Protein AF-A0AAW1CM09-F1 (afdb_monomer)

pLDDT: mean 76.14, std 17.56, range [43.81, 93.94]

Mean predicted aligned error: 11.21 Å

Organism: NCBI:txid488301

Foldseek 3Di:
DWFFQAFDDDPDPQADTDHGGADWAFDDQPPVCNQKTKIFRPPPPDVVTDIGIDTPVRIPDDPPPCPPPCPCVVVVVVVVPPD

Solvent-accessible surface area (backbone atoms only — not comparable to full-atom values): 4987 Å² total; per-residue (Å²): 120,41,40,23,71,34,67,44,72,51,86,55,92,63,38,36,66,45,47,54,77,37,62,33,34,72,76,46,73,39,90,92,43,78,58,39,26,36,30,31,32,75,80,71,82,47,90,76,47,60,62,20,37,38,52,40,86,26,36,60,69,70,84,71,81,83,66,81,67,72,80,61,52,69,62,60,56,64,68,66,75,80,118

Secondary structure (DSSP, 8-state):
-EEB-S-B---STTB--B-TT-EEEEEE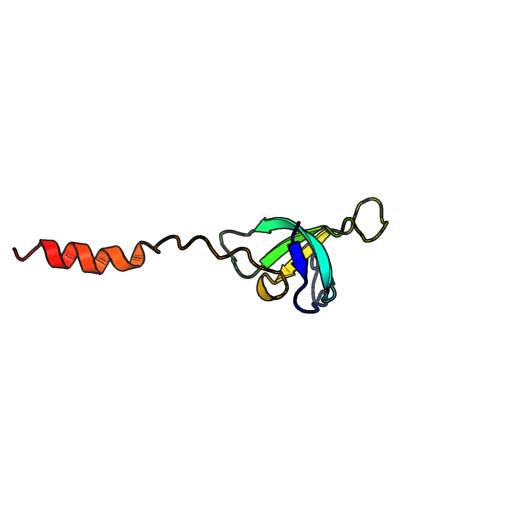E-TT-TTEEEEE-GGG--SSPPEEEEEGGGB-PPPP----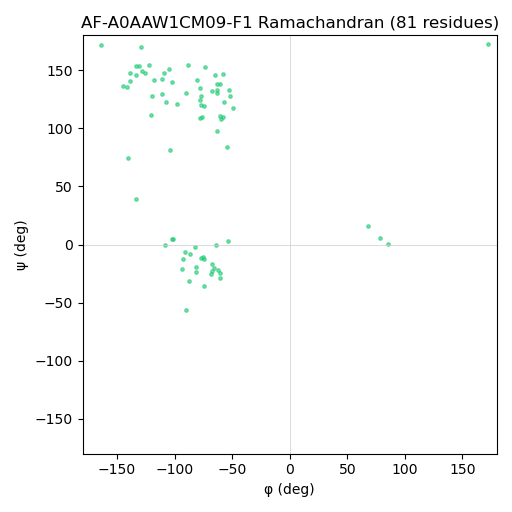-GGGHHHHHHTTS--

InterPro domains:
  IPR001452 SH3 domain [PS50002] (1-64)
  IPR036028 SH3-like domain superfamily [SSF50044] (3-61)

Structure (mmCIF, N/CA/C/O backbone):
data_AF-A0AAW1CM09-F1
#
_entry.id   AF-A0AAW1CM09-F1
#
loop_
_atom_site.group_PDB
_atom_site.id
_atom_site.type_symbol
_atom_site.label_atom_id
_atom_site.label_alt_id
_atom_site.label_comp_id
_atom_site.label_asym_id
_atom_site.label_entity_id
_atom_site.label_seq_id
_atom_site.pdbx_PDB_ins_code
_atom_site.Cartn_x
_atom_site.Cartn_y
_atom_site.Cartn_z
_atom_site.occupancy
_atom_site.B_iso_or_equiv
_atom_site.auth_seq_id
_atom_site.auth_comp_id
_atom_site.auth_asym_id
_atom_site.auth_atom_id
_atom_site.pdbx_PDB_model_num
ATOM 1 N N . MET A 1 1 ? 11.732 -1.384 6.803 1.00 80.50 1 MET A N 1
ATOM 2 C CA . MET A 1 1 ? 11.275 -2.115 5.597 1.00 80.50 1 MET A CA 1
ATOM 3 C C . MET A 1 1 ? 10.160 -3.090 5.959 1.00 80.50 1 MET A C 1
ATOM 5 O O . MET A 1 1 ? 10.327 -3.835 6.916 1.00 80.50 1 MET A O 1
ATOM 9 N N . THR A 1 2 ? 9.041 -3.077 5.229 1.00 88.12 2 THR A N 1
ATOM 10 C CA . THR A 1 2 ? 7.899 -4.000 5.386 1.00 88.12 2 THR A CA 1
ATOM 11 C C . THR A 1 2 ? 7.513 -4.628 4.039 1.00 88.12 2 THR A C 1
ATOM 13 O O . THR A 1 2 ? 8.014 -4.229 2.987 1.00 88.12 2 THR A O 1
ATOM 16 N N . TRP A 1 3 ? 6.634 -5.627 4.077 1.00 91.25 3 TRP A N 1
ATOM 17 C CA . TRP A 1 3 ? 6.120 -6.321 2.900 1.00 91.25 3 TRP A CA 1
ATOM 18 C C . TRP A 1 3 ? 4.650 -6.009 2.689 1.00 91.25 3 TRP A C 1
ATOM 20 O O . TRP A 1 3 ? 3.869 -5.962 3.639 1.00 91.25 3 TRP A O 1
ATOM 30 N N . VAL A 1 4 ? 4.276 -5.874 1.428 1.00 92.06 4 VAL A N 1
ATOM 31 C CA . VAL A 1 4 ? 2.896 -5.704 1.002 1.00 92.06 4 VAL A CA 1
ATOM 32 C C . VAL A 1 4 ? 2.202 -7.067 1.066 1.00 92.06 4 VAL A C 1
ATOM 34 O O . VAL A 1 4 ? 2.637 -8.034 0.438 1.00 92.06 4 VAL A O 1
ATOM 37 N N . ILE A 1 5 ? 1.145 -7.179 1.865 1.00 92.50 5 ILE A N 1
ATOM 38 C CA . ILE A 1 5 ? 0.349 -8.405 2.036 1.00 92.50 5 ILE A CA 1
ATOM 39 C C . ILE A 1 5 ? -0.858 -8.472 1.113 1.00 92.50 5 ILE A C 1
ATOM 41 O O . ILE A 1 5 ? -1.343 -9.575 0.855 1.00 92.50 5 ILE A O 1
ATOM 45 N N . ASN A 1 6 ? -1.305 -7.325 0.609 1.00 93.06 6 ASN A N 1
ATOM 46 C CA . ASN A 1 6 ? -2.438 -7.220 -0.293 1.00 93.06 6 ASN A CA 1
ATOM 47 C C . ASN A 1 6 ? -2.136 -6.207 -1.394 1.00 93.06 6 ASN A C 1
ATOM 49 O O . ASN A 1 6 ? -1.423 -5.240 -1.158 1.00 93.06 6 ASN A O 1
ATOM 53 N N . ASP A 1 7 ? -2.662 -6.414 -2.590 1.00 93.50 7 ASP A N 1
ATOM 54 C CA . ASP A 1 7 ? -2.578 -5.399 -3.630 1.00 93.50 7 ASP A CA 1
ATOM 55 C C . ASP A 1 7 ? -3.368 -4.139 -3.240 1.00 93.50 7 ASP A C 1
ATOM 57 O O . ASP A 1 7 ? -4.385 -4.190 -2.540 1.00 93.50 7 ASP A O 1
ATOM 61 N N . HIS A 1 8 ? -2.852 -2.991 -3.670 1.00 92.88 8 HIS A N 1
ATOM 62 C CA . HIS A 1 8 ? -3.513 -1.700 -3.582 1.00 92.88 8 HIS A CA 1
ATOM 63 C C . HIS A 1 8 ? -3.224 -0.910 -4.852 1.00 92.88 8 HIS A C 1
ATOM 65 O O . HIS A 1 8 ? -2.085 -0.837 -5.307 1.00 92.88 8 HIS A O 1
ATOM 71 N N . THR A 1 9 ? -4.260 -0.287 -5.401 1.00 93.94 9 THR A N 1
ATOM 72 C CA . THR A 1 9 ? -4.138 0.620 -6.542 1.00 93.94 9 THR A CA 1
ATOM 73 C C . THR A 1 9 ? -4.421 2.035 -6.066 1.00 93.94 9 THR A C 1
ATOM 75 O O . THR A 1 9 ? -5.443 2.267 -5.418 1.00 93.94 9 THR A O 1
ATOM 78 N N . ALA A 1 10 ? -3.530 2.971 -6.396 1.00 91.69 10 ALA A N 1
ATOM 79 C CA . ALA A 1 10 ? -3.720 4.386 -6.116 1.00 91.69 10 ALA A CA 1
ATOM 80 C C . ALA A 1 10 ? -5.025 4.889 -6.760 1.00 91.69 10 ALA A C 1
ATOM 82 O O . ALA A 1 10 ? -5.220 4.775 -7.969 1.00 91.69 10 ALA A O 1
ATOM 83 N N . ALA A 1 11 ? -5.915 5.443 -5.944 1.00 87.12 11 ALA A N 1
ATOM 84 C CA . ALA A 1 11 ? -7.229 5.963 -6.322 1.00 87.12 11 ALA A CA 1
ATOM 85 C C . ALA A 1 11 ? -7.311 7.506 -6.273 1.00 87.12 11 ALA A C 1
ATOM 87 O O . ALA A 1 11 ? -8.359 8.080 -6.559 1.00 87.12 11 ALA A O 1
ATOM 88 N N . GLY A 1 12 ? -6.226 8.189 -5.906 1.00 84.69 12 GLY A N 1
ATOM 89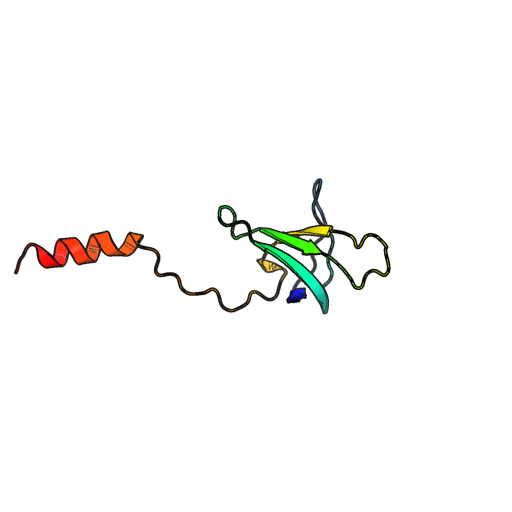 C CA . GLY A 1 12 ? -6.189 9.620 -5.632 1.00 84.69 12 GLY A CA 1
ATOM 90 C C . GLY A 1 12 ? -4.768 10.179 -5.613 1.00 84.69 12 GLY A C 1
ATOM 91 O O . GLY A 1 12 ? -3.778 9.448 -5.683 1.00 84.69 12 GLY A O 1
ATOM 92 N N . ALA A 1 13 ? -4.669 11.506 -5.541 1.00 83.56 13 ALA A N 1
ATOM 93 C CA . ALA A 1 13 ? -3.386 12.200 -5.551 1.00 83.56 13 ALA A CA 1
ATOM 94 C C . ALA A 1 13 ? -2.540 11.827 -4.321 1.00 83.56 13 ALA A C 1
ATOM 96 O O . ALA A 1 13 ? -3.033 11.834 -3.194 1.00 83.56 13 ALA A O 1
ATOM 97 N N . GLY A 1 14 ? -1.264 11.509 -4.550 1.00 86.56 14 GLY A N 1
ATOM 98 C CA . GLY A 1 14 ? -0.322 11.136 -3.491 1.00 86.56 14 GLY A CA 1
ATOM 99 C C . GLY A 1 14 ? -0.458 9.699 -2.980 1.00 86.56 14 GLY A C 1
ATOM 100 O O . GLY A 1 14 ? 0.225 9.351 -2.023 1.00 86.56 14 GLY A O 1
ATOM 101 N N . GLN A 1 15 ? -1.307 8.859 -3.584 1.00 91.38 15 GLN A N 1
ATOM 102 C CA . GLN A 1 15 ? -1.373 7.425 -3.282 1.00 91.38 15 GLN A CA 1
ATOM 103 C C . GLN A 1 15 ? -0.404 6.621 -4.150 1.00 91.38 15 GLN A C 1
ATOM 105 O O . GLN A 1 15 ? -0.072 7.023 -5.266 1.00 91.38 15 GLN A O 1
ATOM 110 N N . LEU A 1 16 ? 0.019 5.462 -3.644 1.00 91.31 16 LEU A N 1
ATOM 111 C CA . LEU A 1 16 ? 0.986 4.599 -4.315 1.00 91.31 16 LEU A CA 1
ATOM 112 C C . LEU A 1 16 ? 0.399 3.225 -4.623 1.00 91.31 16 LEU A C 1
ATOM 114 O O . LEU A 1 16 ? -0.096 2.545 -3.731 1.00 91.31 16 LEU A O 1
ATOM 118 N N . SER A 1 17 ? 0.487 2.778 -5.873 1.00 93.06 17 SER A N 1
ATOM 119 C CA . SER A 1 17 ? 0.079 1.417 -6.224 1.00 93.06 17 SER A CA 1
ATOM 120 C C . SER A 1 17 ? 1.151 0.417 -5.799 1.00 93.06 17 SER A C 1
ATOM 122 O O . SER A 1 17 ? 2.316 0.560 -6.166 1.00 93.06 17 SER A O 1
ATOM 124 N N . VAL A 1 18 ? 0.755 -0.612 -5.054 1.00 92.44 18 VAL A N 1
ATOM 125 C CA . VAL A 1 18 ? 1.643 -1.663 -4.547 1.00 92.44 18 VAL A CA 1
ATOM 126 C C . VAL A 1 18 ? 1.033 -3.038 -4.784 1.00 92.44 18 VAL A C 1
ATOM 128 O O . VAL A 1 18 ? -0.181 -3.214 -4.718 1.00 92.44 18 VAL A O 1
ATOM 131 N N . SER A 1 19 ? 1.875 -4.035 -5.046 1.00 93.69 19 SER A N 1
ATOM 132 C CA . SER A 1 19 ? 1.433 -5.418 -5.263 1.00 93.69 19 SER A CA 1
ATOM 133 C C . SER A 1 19 ? 1.825 -6.328 -4.105 1.00 93.69 19 SER A C 1
ATOM 135 O O . SER A 1 19 ? 2.877 -6.154 -3.490 1.00 93.69 19 SER A O 1
ATOM 137 N N . LYS A 1 20 ? 1.004 -7.344 -3.817 1.00 93.31 20 LYS A N 1
ATOM 138 C CA . LYS A 1 20 ? 1.325 -8.360 -2.806 1.00 93.31 20 LYS A CA 1
ATOM 139 C C . LYS A 1 20 ? 2.699 -8.984 -3.065 1.00 93.31 20 LYS A C 1
ATOM 141 O O . LYS A 1 20 ? 3.005 -9.400 -4.177 1.00 93.31 20 LYS A O 1
ATOM 146 N N . GLY A 1 21 ? 3.504 -9.093 -2.012 1.00 91.62 21 GLY A N 1
ATOM 147 C CA . GLY A 1 21 ? 4.874 -9.599 -2.077 1.00 91.62 21 GLY A CA 1
ATOM 148 C C . GLY A 1 21 ? 5.910 -8.540 -2.447 1.00 91.62 21 GLY A C 1
ATOM 149 O O . GLY A 1 21 ? 7.091 -8.857 -2.497 1.00 91.62 21 GLY A O 1
ATOM 150 N N . GLN A 1 22 ? 5.510 -7.287 -2.662 1.00 91.00 22 GLN A N 1
ATOM 151 C CA . GLN A 1 22 ? 6.442 -6.192 -2.891 1.00 91.00 22 GLN A CA 1
ATOM 152 C C . GLN A 1 22 ? 7.024 -5.678 -1.569 1.00 91.00 22 GLN A C 1
ATOM 154 O O . GLN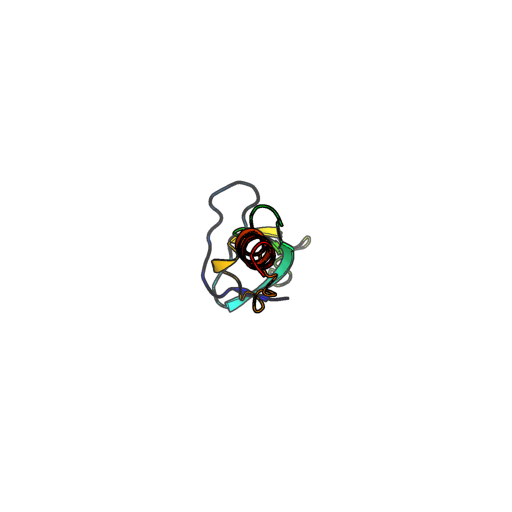 A 1 22 ? 6.334 -5.595 -0.550 1.00 91.00 22 GLN A O 1
ATOM 159 N N . GLN A 1 23 ? 8.308 -5.328 -1.586 1.00 91.00 23 GLN A N 1
ATOM 160 C CA . GLN A 1 23 ? 8.981 -4.711 -0.450 1.00 91.00 23 GLN A CA 1
ATOM 161 C C . GLN A 1 23 ? 8.858 -3.191 -0.531 1.00 91.00 23 GLN A C 1
ATOM 163 O O . GLN A 1 23 ? 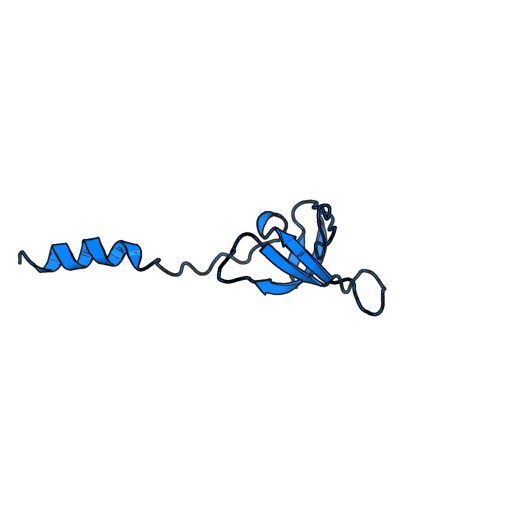9.178 -2.594 -1.560 1.00 91.00 23 GLN A O 1
ATOM 168 N N . VAL A 1 24 ? 8.434 -2.576 0.571 1.00 91.88 24 VAL A N 1
ATOM 169 C CA . VAL A 1 24 ? 8.294 -1.124 0.694 1.00 91.88 24 VAL A CA 1
ATOM 170 C C . VAL A 1 24 ? 8.895 -0.628 2.003 1.00 91.88 24 VAL A C 1
ATOM 172 O O . VAL A 1 24 ? 8.990 -1.350 3.001 1.00 91.88 24 VAL A O 1
ATOM 175 N N . GLU A 1 25 ? 9.324 0.622 2.012 1.00 90.38 25 GLU A N 1
ATOM 176 C CA . GLU A 1 25 ? 9.807 1.300 3.203 1.00 90.38 25 GLU A CA 1
ATOM 177 C C . GLU A 1 25 ? 8.700 2.161 3.790 1.00 90.38 25 GLU A C 1
ATOM 179 O O . GLU A 1 25 ? 8.210 3.054 3.116 1.00 90.38 25 GLU A O 1
ATOM 184 N N . VAL A 1 26 ? 8.314 1.908 5.039 1.00 88.38 26 VAL A N 1
ATOM 185 C CA . VAL A 1 26 ? 7.424 2.805 5.784 1.00 88.38 26 VAL A CA 1
ATOM 186 C C . VAL A 1 26 ? 8.224 4.028 6.212 1.00 88.38 26 VAL A C 1
ATOM 188 O O . VAL A 1 26 ? 9.191 3.877 6.958 1.00 88.38 26 VAL A O 1
ATOM 191 N N . ILE A 1 27 ? 7.813 5.207 5.746 1.00 88.00 27 ILE A N 1
ATOM 192 C CA . ILE A 1 27 ? 8.414 6.492 6.115 1.00 88.00 27 ILE A CA 1
ATOM 193 C C . ILE A 1 27 ? 7.708 7.054 7.348 1.00 88.00 27 ILE A C 1
ATOM 195 O O . ILE A 1 27 ? 8.343 7.297 8.370 1.00 88.00 27 ILE A O 1
ATOM 199 N N . GLU A 1 28 ? 6.388 7.223 7.269 1.00 82.88 28 GLU A N 1
ATOM 200 C CA . GLU A 1 28 ? 5.584 7.807 8.345 1.00 82.88 28 GLU A CA 1
ATOM 201 C C . GLU A 1 28 ? 4.264 7.061 8.528 1.00 82.88 28 GLU A C 1
ATOM 203 O O . GLU A 1 28 ? 3.600 6.658 7.572 1.00 82.88 28 GLU A O 1
ATOM 208 N N . THR A 1 29 ? 3.871 6.892 9.789 1.00 76.06 29 THR A N 1
ATOM 209 C CA . THR A 1 29 ? 2.547 6.387 10.167 1.00 76.06 29 THR A CA 1
ATOM 210 C C . THR A 1 29 ? 1.752 7.557 10.730 1.00 76.06 29 THR A C 1
ATOM 212 O O . THR A 1 29 ? 2.205 8.228 11.658 1.00 76.06 29 THR A O 1
ATOM 215 N N . VAL A 1 30 ? 0.592 7.855 10.143 1.00 66.75 30 VAL A N 1
ATOM 216 C CA . VAL A 1 30 ? -0.182 9.043 10.518 1.00 66.75 30 VAL A CA 1
ATOM 217 C C . VAL A 1 30 ? -0.890 8.776 11.847 1.00 66.75 30 VAL A C 1
ATOM 219 O O . VAL A 1 30 ? -1.844 8.005 11.912 1.00 66.75 30 VAL A O 1
ATOM 222 N N . ALA A 1 31 ? -0.452 9.434 12.925 1.00 58.66 31 ALA A N 1
ATOM 223 C CA . ALA A 1 31 ? -0.988 9.214 14.275 1.00 58.66 31 ALA A CA 1
ATOM 224 C C . ALA A 1 31 ? -2.501 9.512 14.412 1.00 58.66 31 ALA A C 1
ATOM 226 O O . ALA A 1 31 ? -3.159 8.958 15.291 1.00 58.66 31 ALA A O 1
ATOM 227 N N . GLY A 1 32 ? -3.056 10.371 13.546 1.00 58.06 32 GLY A N 1
ATOM 228 C CA . GLY A 1 32 ? -4.487 10.711 13.498 1.00 58.06 32 GLY A CA 1
ATOM 229 C C . GLY A 1 32 ? -5.328 9.863 12.535 1.00 58.06 32 GLY A C 1
ATOM 230 O O . GLY A 1 32 ? -6.552 9.896 12.616 1.00 58.06 32 GLY A O 1
ATOM 231 N N . SER A 1 33 ? -4.688 9.093 11.653 1.00 62.69 33 SER A N 1
ATOM 232 C CA . SER A 1 33 ? -5.341 8.238 10.655 1.00 62.69 33 SER A CA 1
ATOM 233 C C . SER A 1 33 ? -4.562 6.928 10.554 1.00 62.69 33 SER A C 1
ATOM 235 O O . SER A 1 33 ? -3.816 6.722 9.594 1.00 62.69 33 SER A O 1
ATOM 237 N N . PRO A 1 34 ? -4.702 6.042 11.558 1.00 66.75 34 PRO A N 1
ATOM 238 C CA . PRO A 1 34 ? -3.970 4.777 11.635 1.00 66.75 34 PRO A CA 1
ATOM 239 C C . PRO A 1 34 ? -4.314 3.810 10.493 1.00 66.75 34 PRO A C 1
ATOM 241 O O . PRO A 1 34 ? -3.785 2.705 10.442 1.00 66.75 34 PRO A O 1
ATOM 244 N N . GLU A 1 35 ? -5.217 4.190 9.592 1.00 81.69 35 GLU A N 1
ATOM 245 C CA . GLU A 1 35 ? -5.504 3.475 8.356 1.00 81.69 35 GLU A CA 1
ATOM 246 C C . GLU A 1 35 ? -4.524 3.761 7.204 1.00 81.69 35 GLU A C 1
ATOM 248 O O . GLU A 1 35 ? -4.448 2.924 6.307 1.00 81.69 35 GLU A O 1
ATOM 253 N N . TRP A 1 36 ? -3.744 4.855 7.215 1.00 86.44 36 TRP A N 1
ATOM 254 C CA . TRP A 1 36 ? -2.831 5.222 6.114 1.00 86.44 36 TRP A CA 1
ATOM 255 C C . TRP A 1 36 ? -1.388 5.445 6.570 1.00 86.44 36 TRP A C 1
ATOM 257 O O . TRP A 1 36 ? -1.104 5.913 7.674 1.00 86.44 36 TRP A O 1
ATOM 267 N N . CYS A 1 37 ? -0.455 5.120 5.681 1.00 88.69 37 CYS A N 1
ATOM 268 C CA . CYS A 1 37 ? 0.974 5.224 5.923 1.00 88.69 37 CYS A CA 1
ATOM 269 C C . CYS A 1 37 ? 1.692 5.636 4.634 1.00 88.69 37 CYS A C 1
ATOM 271 O O . CYS A 1 37 ? 1.383 5.108 3.563 1.00 88.69 37 CYS A O 1
ATOM 273 N N . LEU A 1 38 ? 2.637 6.575 4.730 1.00 90.75 38 LEU A N 1
ATOM 274 C CA . LEU A 1 38 ? 3.490 6.938 3.602 1.00 90.75 38 LEU A CA 1
ATOM 275 C C . LEU A 1 38 ? 4.565 5.873 3.447 1.00 90.75 38 LEU A C 1
ATOM 277 O O . LEU A 1 38 ? 5.332 5.605 4.380 1.00 90.75 38 LEU A O 1
ATOM 281 N N . VAL A 1 39 ? 4.634 5.296 2.255 1.00 91.69 39 VAL A N 1
ATOM 282 C CA . VAL A 1 39 ? 5.659 4.324 1.909 1.00 91.69 39 VAL A CA 1
ATOM 283 C C . VAL A 1 39 ? 6.467 4.770 0.705 1.00 91.69 39 VAL A C 1
ATOM 285 O O . VAL A 1 39 ? 5.991 5.506 -0.155 1.00 91.69 39 VAL A O 1
ATOM 288 N N . ARG A 1 40 ? 7.693 4.266 0.628 1.00 91.94 40 ARG A N 1
ATOM 289 C CA . ARG A 1 40 ? 8.597 4.414 -0.509 1.00 91.94 40 ARG A CA 1
ATOM 290 C C . ARG A 1 40 ? 8.912 3.052 -1.105 1.00 91.94 40 ARG A C 1
ATOM 292 O O . ARG A 1 40 ? 9.089 2.078 -0.373 1.00 91.94 40 ARG A O 1
ATOM 299 N N . MET A 1 41 ? 9.000 2.977 -2.431 1.00 89.88 41 MET A N 1
ATOM 300 C CA . MET A 1 41 ? 9.341 1.754 -3.169 1.00 89.88 41 MET A CA 1
ATOM 301 C C . MET A 1 41 ? 10.790 1.810 -3.679 1.00 89.88 41 MET A C 1
ATOM 303 O O . MET A 1 41 ? 11.015 2.100 -4.855 1.00 89.88 41 MET A O 1
ATOM 307 N N . PRO A 1 42 ? 11.794 1.500 -2.834 1.00 82.88 42 PRO A N 1
ATOM 308 C CA . PRO A 1 42 ? 13.202 1.536 -3.242 1.00 82.88 42 PRO A CA 1
ATOM 309 C C . PRO A 1 42 ? 13.543 0.480 -4.307 1.00 82.88 42 PRO A C 1
ATOM 311 O O . PRO A 1 42 ? 14.524 0.617 -5.026 1.00 82.88 42 PRO A O 1
ATOM 314 N N . SER A 1 43 ? 12.730 -0.572 -4.436 1.00 78.31 43 SER A N 1
ATOM 315 C CA . SER A 1 43 ? 12.922 -1.670 -5.391 1.00 78.31 43 SER A CA 1
ATOM 316 C C . SER A 1 43 ? 12.426 -1.370 -6.810 1.00 78.31 43 SER A C 1
ATOM 318 O O . SER A 1 43 ? 12.595 -2.206 -7.692 1.00 78.31 43 SER A O 1
ATOM 320 N N . SER A 1 44 ? 11.830 -0.197 -7.055 1.00 76.31 44 SER A N 1
ATOM 321 C CA . SER A 1 44 ? 11.276 0.148 -8.372 1.00 76.31 44 SER A CA 1
ATOM 322 C C . SER A 1 44 ? 12.340 0.517 -9.417 1.00 76.31 44 SER A C 1
ATOM 324 O O . SER A 1 44 ? 11.996 0.652 -10.588 1.00 76.31 44 SER A O 1
ATOM 326 N N . GLY A 1 45 ? 13.604 0.712 -9.014 1.00 77.19 45 GLY A N 1
ATOM 327 C CA . GLY A 1 45 ? 14.698 1.100 -9.917 1.00 77.19 45 GLY A CA 1
ATOM 328 C C . GLY A 1 45 ? 14.578 2.516 -10.500 1.00 77.19 45 GLY A C 1
ATOM 329 O O . GLY A 1 45 ? 15.230 2.821 -11.492 1.00 77.19 45 GLY A O 1
ATOM 330 N N . LEU A 1 46 ? 13.721 3.355 -9.913 1.00 79.75 46 LEU A N 1
ATOM 331 C CA . LEU A 1 46 ? 13.518 4.751 -10.296 1.00 79.75 46 LEU A CA 1
ATOM 332 C C . LEU A 1 46 ? 14.252 5.668 -9.308 1.00 79.75 46 LEU A C 1
ATOM 334 O O . LEU A 1 46 ? 14.196 5.430 -8.102 1.00 79.75 46 LEU A O 1
ATOM 338 N N . ASP A 1 47 ? 14.876 6.728 -9.825 1.00 79.69 47 ASP A N 1
ATOM 339 C CA . ASP A 1 47 ? 15.540 7.781 -9.052 1.00 79.69 47 ASP A CA 1
ATOM 340 C C . ASP A 1 47 ? 14.887 9.142 -9.371 1.00 79.69 47 ASP A C 1
ATOM 342 O O . ASP A 1 47 ? 15.033 9.635 -10.495 1.00 79.69 47 ASP A O 1
ATOM 346 N N . PRO A 1 48 ? 14.159 9.767 -8.423 1.00 80.31 48 PRO A N 1
ATOM 347 C CA . PRO A 1 48 ? 13.919 9.317 -7.049 1.00 80.31 48 PRO A CA 1
ATOM 348 C C . PRO A 1 48 ? 12.922 8.138 -6.956 1.00 80.31 48 PRO A C 1
ATOM 350 O O . PRO A 1 48 ? 12.034 8.014 -7.806 1.00 80.31 48 PRO A O 1
ATOM 353 N N . PRO A 1 49 ? 13.017 7.291 -5.909 1.00 86.62 49 PRO A N 1
ATOM 354 C CA . PRO A 1 49 ? 12.083 6.190 -5.708 1.00 86.62 49 PRO A CA 1
ATOM 355 C C . PRO A 1 49 ? 10.648 6.695 -5.537 1.00 86.62 49 PRO A C 1
ATOM 357 O O . PRO A 1 49 ? 10.431 7.662 -4.803 1.00 86.62 49 PRO A O 1
ATOM 360 N N . PRO A 1 50 ? 9.653 6.033 -6.145 1.00 89.50 50 PRO A N 1
ATOM 361 C CA . PRO A 1 50 ? 8.274 6.466 -6.037 1.00 89.50 50 PRO A CA 1
ATOM 362 C C . PRO A 1 50 ? 7.778 6.276 -4.599 1.00 89.50 50 PRO A C 1
ATOM 364 O O . PRO A 1 50 ? 7.976 5.226 -3.974 1.00 89.50 50 PRO A O 1
ATOM 367 N N . GLU A 1 51 ? 7.146 7.323 -4.082 1.00 92.31 51 GLU A N 1
ATOM 368 C CA . GLU A 1 51 ? 6.615 7.408 -2.726 1.00 92.31 51 GLU A CA 1
ATOM 369 C C . GLU A 1 51 ? 5.152 7.850 -2.746 1.00 92.31 51 GLU A C 1
ATOM 371 O O . GLU A 1 51 ? 4.707 8.556 -3.652 1.00 92.31 51 GLU A O 1
ATOM 376 N N . GLY A 1 52 ? 4.390 7.395 -1.757 1.00 92.25 52 GLY A N 1
ATOM 377 C CA . GLY A 1 52 ? 2.983 7.739 -1.628 1.00 92.25 52 GLY A CA 1
ATOM 378 C C . GLY A 1 52 ? 2.273 6.947 -0.538 1.00 92.25 52 GLY A C 1
ATOM 379 O O . GLY A 1 52 ? 2.834 6.051 0.096 1.00 92.25 52 GLY A O 1
ATOM 380 N N . LEU A 1 53 ? 1.030 7.333 -0.284 1.00 91.44 53 LEU A N 1
ATOM 381 C CA . LEU A 1 53 ? 0.190 6.772 0.761 1.00 91.44 53 LEU A CA 1
ATOM 382 C C . LEU A 1 53 ? -0.376 5.420 0.335 1.00 91.44 53 LEU A C 1
ATOM 384 O O . LEU A 1 53 ? -0.919 5.275 -0.763 1.00 91.44 53 LEU A O 1
ATOM 388 N N . VAL A 1 54 ? -0.310 4.455 1.246 1.00 91.50 54 VAL A N 1
ATOM 389 C CA . VAL A 1 54 ? -0.975 3.156 1.122 1.00 91.50 54 VAL A CA 1
ATOM 390 C C . VAL A 1 54 ? -1.738 2.824 2.405 1.00 91.50 54 VAL A C 1
ATOM 392 O O . VAL A 1 54 ? -1.354 3.285 3.488 1.00 91.50 54 VAL A O 1
ATOM 395 N N . PRO A 1 55 ? -2.805 2.014 2.323 1.00 89.38 55 PRO A N 1
ATOM 396 C CA . PRO A 1 55 ? -3.501 1.543 3.508 1.00 89.38 55 PRO A CA 1
ATOM 397 C C . PRO A 1 55 ? -2.590 0.682 4.389 1.00 89.38 55 PRO A C 1
ATOM 399 O O . PRO A 1 55 ? -1.904 -0.218 3.908 1.00 89.38 55 PRO A O 1
ATOM 402 N N . LEU A 1 56 ? -2.642 0.859 5.705 1.00 85.62 56 LEU A N 1
ATOM 403 C CA . LEU A 1 56 ? -1.926 -0.014 6.641 1.00 85.62 56 LEU A CA 1
ATOM 404 C C . LEU A 1 56 ? -2.385 -1.476 6.534 1.00 85.62 56 LEU A C 1
ATOM 406 O O . LEU A 1 56 ? -1.569 -2.377 6.708 1.00 85.62 56 LEU A O 1
ATOM 410 N N . SER A 1 57 ? -3.641 -1.712 6.138 1.00 86.50 57 SER A N 1
ATOM 411 C CA . SER A 1 57 ? -4.194 -3.047 5.870 1.00 86.50 57 SER A CA 1
ATOM 412 C C . SER A 1 57 ? -3.503 -3.793 4.726 1.00 86.50 57 SER A C 1
ATOM 414 O O . SER A 1 57 ? -3.595 -5.017 4.668 1.00 86.50 57 SER A O 1
ATOM 416 N N . VAL A 1 58 ? -2.828 -3.090 3.805 1.00 91.12 58 VAL A N 1
ATOM 417 C CA . VAL A 1 58 ? -2.083 -3.742 2.717 1.00 91.12 58 VAL A CA 1
ATOM 418 C C . VAL A 1 58 ? -0.630 -4.025 3.071 1.00 91.12 58 VAL A C 1
ATOM 420 O O . VAL A 1 58 ? 0.056 -4.703 2.311 1.00 91.12 58 VAL A O 1
ATOM 423 N N . LEU A 1 59 ? -0.152 -3.566 4.228 1.00 89.12 59 LEU A N 1
ATOM 424 C CA . LEU A 1 59 ? 1.207 -3.791 4.712 1.00 89.12 59 LEU A CA 1
ATOM 425 C C . LEU A 1 59 ? 1.218 -4.838 5.829 1.00 89.12 59 LEU A C 1
ATOM 427 O O . LEU A 1 59 ? 0.275 -4.950 6.609 1.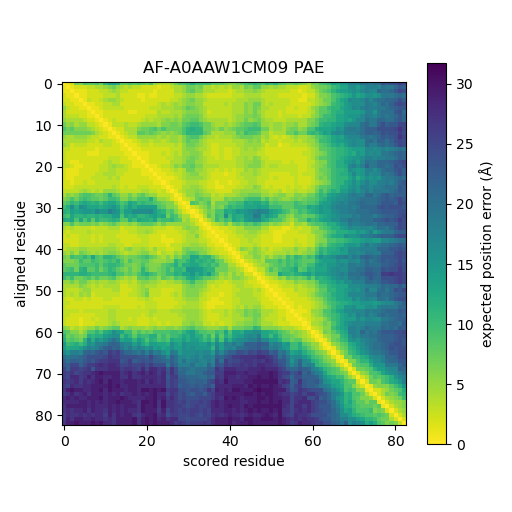00 89.12 59 LEU A O 1
ATOM 431 N N . LYS A 1 60 ? 2.324 -5.581 5.970 1.00 81.88 60 LYS A N 1
ATOM 432 C CA . LYS A 1 60 ? 2.593 -6.314 7.213 1.00 81.88 60 LYS A CA 1
ATOM 433 C C . LYS A 1 60 ? 2.759 -5.291 8.333 1.00 81.88 60 LYS A C 1
ATOM 435 O O . LYS A 1 60 ? 3.835 -4.710 8.488 1.00 81.88 60 LYS A O 1
ATOM 440 N N . GLN A 1 61 ? 1.696 -5.062 9.099 1.00 67.88 61 GLN A N 1
ATOM 441 C CA . GLN A 1 61 ? 1.792 -4.283 10.324 1.00 67.88 61 GLN A CA 1
ATOM 442 C C . GLN A 1 61 ? 2.712 -5.037 11.296 1.00 67.88 61 GLN A C 1
ATOM 444 O O . GLN A 1 61 ? 2.513 -6.238 11.511 1.00 67.88 61 GLN A O 1
ATOM 449 N N . PRO A 1 62 ? 3.721 -4.381 11.894 1.00 55.44 62 PRO A N 1
ATOM 450 C CA . PRO A 1 62 ? 4.290 -4.908 13.124 1.00 55.44 62 PRO A CA 1
ATOM 451 C C . PRO A 1 62 ? 3.153 -5.021 14.156 1.00 55.44 62 PRO A C 1
ATOM 453 O O . PRO A 1 62 ? 2.221 -4.211 14.098 1.00 55.44 62 PRO A O 1
ATOM 456 N N . PRO A 1 63 ? 3.178 -6.018 15.062 1.00 50.00 63 PRO A N 1
ATOM 457 C CA . PRO A 1 63 ? 2.158 -6.152 16.097 1.00 50.00 63 PRO A CA 1
ATOM 458 C C . PRO A 1 63 ? 1.994 -4.793 16.771 1.00 50.00 63 PRO A C 1
ATOM 460 O O . PRO A 1 63 ? 2.972 -4.242 17.282 1.00 50.00 63 PRO A O 1
ATOM 463 N N . ALA A 1 64 ? 0.795 -4.214 16.659 1.00 51.91 64 ALA A N 1
ATOM 464 C CA . ALA A 1 64 ? 0.541 -2.879 17.167 1.00 51.91 64 ALA A CA 1
ATOM 465 C C . ALA A 1 64 ? 0.996 -2.847 18.630 1.00 51.91 64 ALA A C 1
ATOM 467 O O . ALA A 1 64 ? 0.600 -3.740 19.388 1.00 51.91 64 ALA A O 1
ATOM 468 N N . PRO A 1 65 ? 1.833 -1.881 19.049 1.00 47.25 65 PRO A N 1
ATOM 469 C CA . PRO A 1 65 ? 2.081 -1.699 20.462 1.00 47.25 65 PRO A CA 1
ATOM 470 C C . PRO A 1 65 ? 0.720 -1.393 21.071 1.00 47.25 65 PRO A C 1
ATOM 472 O O . PRO A 1 65 ? 0.140 -0.339 20.808 1.00 47.25 65 PRO A O 1
ATOM 475 N N . THR A 1 66 ? 0.183 -2.356 21.818 1.00 43.81 66 THR A N 1
ATOM 476 C CA . THR A 1 66 ? -0.979 -2.218 22.691 1.00 43.81 66 THR A CA 1
ATOM 477 C C . THR A 1 66 ? -0.690 -1.068 23.639 1.00 43.81 66 THR A C 1
ATOM 479 O O . THR A 1 66 ? -0.181 -1.246 24.739 1.00 43.81 66 THR A O 1
ATOM 482 N N . THR A 1 67 ? -0.956 0.145 23.177 1.00 45.78 67 THR A N 1
ATOM 483 C CA . THR A 1 67 ? -1.069 1.320 24.015 1.00 45.78 67 THR A CA 1
ATOM 484 C C . THR A 1 67 ? -2.451 1.175 24.631 1.00 45.78 67 THR A C 1
ATOM 486 O O . THR A 1 67 ? -3.442 1.245 23.896 1.00 45.78 67 THR A O 1
ATOM 489 N N . PRO A 1 68 ? -2.561 0.876 25.939 1.00 45.66 68 PRO A N 1
ATOM 490 C CA . PRO A 1 68 ? -3.859 0.805 26.579 1.00 45.66 68 PRO A CA 1
ATOM 491 C C . PRO A 1 68 ? -4.486 2.188 26.434 1.00 45.66 68 PRO A C 1
ATOM 493 O O . PRO A 1 68 ? -4.004 3.182 26.975 1.00 45.66 68 PRO A O 1
ATOM 496 N N . ARG A 1 69 ? -5.530 2.270 25.610 1.00 52.44 69 ARG A N 1
ATOM 497 C CA . ARG A 1 69 ? -6.334 3.471 25.429 1.00 52.44 69 ARG A CA 1
ATOM 498 C C . ARG A 1 69 ? -6.877 3.836 26.812 1.00 52.44 69 ARG A C 1
ATOM 500 O O . ARG A 1 69 ? -7.765 3.167 27.327 1.00 52.44 69 ARG A O 1
ATOM 507 N N . ILE A 1 70 ? -6.365 4.928 27.373 1.00 55.34 70 ILE A N 1
ATOM 508 C CA . ILE A 1 70 ? -6.738 5.570 28.652 1.00 55.34 70 ILE A CA 1
ATOM 509 C C . ILE A 1 70 ? -8.251 5.897 28.766 1.00 55.34 70 ILE A C 1
ATOM 511 O O . ILE A 1 70 ? -8.713 6.394 29.784 1.00 55.34 70 ILE A O 1
ATOM 515 N N . HIS A 1 71 ? -9.075 5.542 27.780 1.00 48.44 71 HIS A N 1
ATOM 516 C CA . HIS A 1 71 ? -10.536 5.599 27.862 1.00 48.44 71 HIS A CA 1
ATOM 517 C C . HIS A 1 71 ? -11.125 4.577 28.855 1.00 48.44 71 HIS A C 1
ATOM 519 O O . HIS A 1 71 ? -12.248 4.759 29.312 1.00 48.44 71 HIS A O 1
ATOM 525 N N . GLU A 1 72 ? -10.365 3.555 29.262 1.00 49.31 72 GLU A N 1
ATOM 526 C CA . GLU A 1 72 ? -10.798 2.604 30.299 1.00 49.31 72 GLU A CA 1
ATOM 527 C C . GLU A 1 72 ? -10.468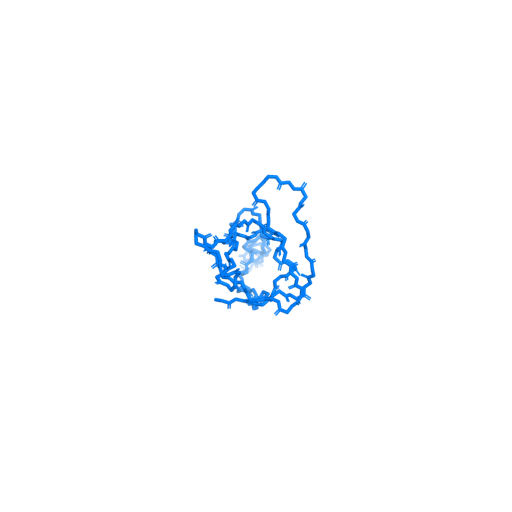 3.074 31.735 1.00 49.31 72 GLU A C 1
ATOM 529 O O . GLU A 1 72 ? -10.958 2.485 32.695 1.00 49.31 72 GLU A O 1
ATOM 534 N N . LEU A 1 73 ? -9.703 4.161 31.937 1.00 51.16 73 LEU A N 1
ATOM 535 C CA . LEU A 1 73 ? -9.390 4.677 33.286 1.00 51.16 73 LEU A CA 1
ATOM 536 C C . LEU A 1 73 ? -10.569 5.399 33.967 1.00 51.16 73 LEU A C 1
ATOM 538 O O . LEU A 1 73 ? -10.554 5.585 35.184 1.00 51.16 73 LEU A O 1
ATOM 542 N N . GLY A 1 74 ? -11.633 5.722 33.226 1.00 45.41 74 GLY A N 1
ATOM 543 C CA . GLY A 1 74 ? -12.886 6.221 33.807 1.00 45.41 74 GLY A CA 1
ATOM 544 C C . GLY A 1 74 ? -13.638 5.169 34.633 1.00 45.41 74 GLY A C 1
ATOM 545 O O . GLY A 1 74 ? -14.402 5.520 35.527 1.00 45.41 74 GLY A O 1
ATOM 546 N N . LYS A 1 75 ? -13.393 3.875 34.384 1.00 51.34 75 LYS A N 1
ATOM 547 C CA . LYS A 1 75 ? -14.012 2.767 35.133 1.00 51.34 75 LYS A CA 1
ATOM 548 C C . LYS A 1 75 ? -13.215 2.397 36.390 1.00 51.34 75 LYS A C 1
ATOM 550 O O . LYS A 1 75 ? -13.811 2.033 37.397 1.00 51.34 75 LYS A O 1
ATOM 555 N N . TYR A 1 76 ? -11.889 2.557 36.367 1.00 48.09 76 TYR A N 1
ATOM 556 C CA . TYR A 1 76 ? -11.026 2.268 37.521 1.00 48.09 76 TYR A CA 1
ATOM 557 C C . TYR A 1 76 ? -10.985 3.401 38.562 1.00 48.09 76 TYR A C 1
ATOM 559 O O . TYR A 1 76 ? -10.745 3.121 39.730 1.00 48.09 76 TYR A O 1
ATOM 567 N N . CYS A 1 77 ? -11.277 4.655 38.191 1.00 49.19 77 CYS A N 1
ATOM 568 C CA . CYS A 1 77 ? -11.401 5.748 39.169 1.00 49.19 77 CYS A CA 1
ATOM 569 C C . CYS A 1 77 ? -12.713 5.664 39.983 1.00 49.19 77 CYS A C 1
ATOM 571 O O . CYS A 1 77 ? -12.719 5.909 41.188 1.00 49.19 77 CYS A O 1
ATOM 573 N N .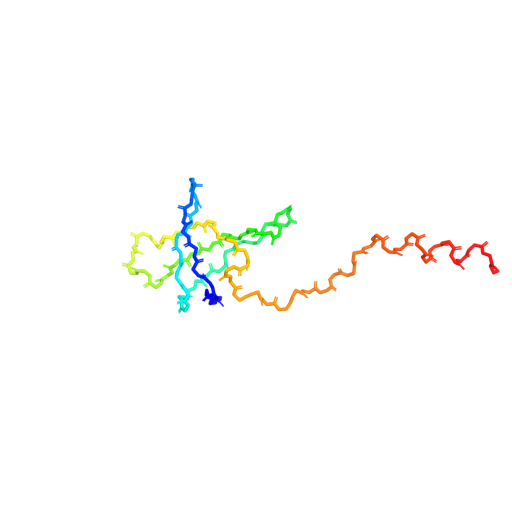 LEU A 1 78 ? -13.817 5.224 39.362 1.00 52.59 78 LEU A N 1
ATOM 574 C CA . LEU A 1 78 ? -15.105 5.024 40.049 1.00 52.59 78 LEU A CA 1
ATOM 575 C C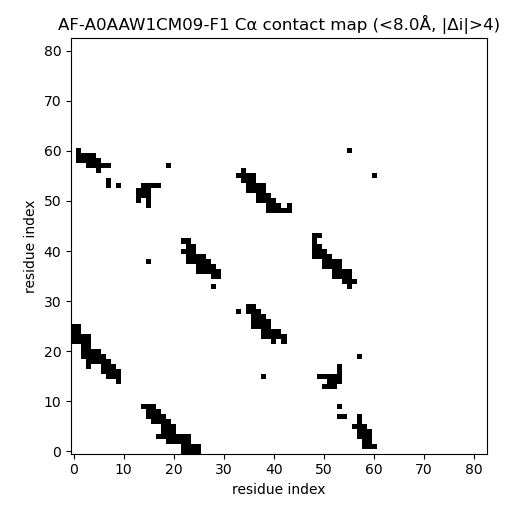 . LEU A 1 78 ? -15.087 3.859 41.054 1.00 52.59 78 LEU A C 1
ATOM 577 O O . LEU A 1 78 ? -15.833 3.886 42.028 1.00 52.59 78 LEU A O 1
ATOM 581 N N . LEU A 1 79 ? -14.212 2.869 40.859 1.00 55.16 79 LEU A N 1
ATOM 582 C CA . LEU A 1 79 ? -14.027 1.754 41.795 1.00 55.16 79 LEU A CA 1
ATOM 583 C C . LEU A 1 79 ? -13.209 2.119 43.047 1.00 55.16 79 LEU A C 1
ATOM 585 O O . LEU A 1 79 ? -13.216 1.350 44.000 1.00 55.16 79 LEU A O 1
ATOM 589 N N . LEU A 1 80 ? -12.544 3.282 43.081 1.00 54.53 80 LEU A N 1
ATOM 590 C CA . LEU A 1 80 ? -11.769 3.750 44.241 1.00 54.53 80 LEU A CA 1
ATOM 591 C C . LEU A 1 80 ? -12.491 4.801 45.103 1.00 54.53 80 LEU A C 1
ATOM 593 O O . LEU A 1 80 ? -11.901 5.307 46.049 1.00 54.53 80 LEU A O 1
ATOM 597 N N . SER A 1 81 ? -13.755 5.129 44.809 1.00 50.19 81 SER A N 1
ATOM 598 C CA . SER A 1 81 ? -14.548 6.087 45.608 1.00 50.19 81 SER A CA 1
ATOM 599 C C . SER A 1 81 ? -15.571 5.432 46.554 1.00 50.19 81 SER A C 1
ATOM 601 O O . SER A 1 81 ? -16.334 6.145 47.198 1.00 50.19 81 SER A O 1
ATOM 603 N N . PHE A 1 82 ? -15.604 4.097 46.649 1.00 49.84 82 PHE A N 1
ATOM 604 C CA . PHE A 1 82 ? -16.505 3.342 47.540 1.00 49.84 82 PHE A CA 1
ATOM 605 C C . PHE A 1 82 ? -15.776 2.235 48.328 1.00 49.84 82 PHE A C 1
ATOM 607 O O . PHE A 1 82 ? -16.312 1.142 48.516 1.00 49.84 82 PHE A O 1
ATOM 614 N N . ALA A 1 83 ? -14.552 2.509 48.782 1.00 45.00 83 ALA A N 1
ATOM 615 C CA . ALA A 1 83 ? -13.864 1.701 49.789 1.00 45.00 83 ALA A CA 1
ATOM 616 C C . ALA A 1 83 ? -13.413 2.594 50.947 1.00 45.00 83 ALA A C 1
ATOM 618 O O . ALA A 1 83 ? -12.898 3.697 50.653 1.00 45.00 83 ALA A O 1
#

Radius of gyration: 18.34 Å; Cα contacts (8 Å, |Δi|>4): 135; chains: 1; bounding box: 32×22×60 Å

Sequence (83 aa):
MTWVINDHTAAGAGQLSVSKGQQVEVIETVAGSPEWCLVRMPSSGLDPPPEGLVPLSVLKQPPAPTTPRIHELGKYCLLLSFA

Nearest PDB structures (foldseek):
  1oeb-assembly2_B  TM=8.887E-01  e=4.529E-03  Mus musculus
  2oaw-assembly5_A-2  TM=7.739E-01  e=8.398E-03  Gallus gallus
  2kro-assembly1_A  TM=8.442E-01  e=5.033E-02  Mus musculus
  2rmo-assembly1_A  TM=7.648E-01  e=3.696E-02  Gallus gallus
  2rot-assembly1_A  TM=7.091E-01  e=9.927E-02  Gallus gallus